Protein 1JKO (pdb70)

Sequence (46 aa):
GRPRAINKHEQEQISRLLEKGHPRQQLAIIFGIGVSTLYRYFPASS

Organism: Salmonella typhimurium (strain LT2 / SGSC1412 / ATCC 700720) (NCBI:txid99287)

Solvent-accessible surface area: 3264 Å² total; per-residue (Å²): 131,226,112,177,66,7,108,103,53,13,27,42,118,0,51,44,53,31,72,78,64,76,89,44,56,16,10,3,145,144,81,63,22,42,61,86,24,0,101,160,66,22,62,89,114,111

Radius of gyration: 9.97 Å; Cα contacts (8 Å, |Δi|>4): 21; chains: 1; bounding box: 27×21×22 Å

Secondary structure (DSSP, 8-state):
----SS-TTHHHHHHHHHHTT--HHHHHHTTS--HHHHHHHS-TT-

CATH classification: 1.10.10.60

Structure (mmCIF, N/CA/C/O backbone):
data_1JKO
#
_entry.id   1JKO
#
_cell.length_a   85.612
_cell.length_b   81.996
_cell.length_c   43.734
_cell.angle_alpha   90.00
_cell.angle_beta   90.00
_cell.angle_gamma   90.00
#
_symmetry.space_group_name_H-M   'C 2 2 21'
#
loop_
_entity.id
_entity.type
_entity.pdbx_description
1 polymer "5'-D(*TP*GP*TP*TP*TP*TP*TP*GP*GP*TP*AP*AP*GP*A)-3'"
2 polymer "5'-D(*AP*TP*CP*TP*TP*AP*CP*CP*AP*AP*AP*AP*AP*C)-3'"
3 polymer 'DNA-INVERTASE HIN'
4 non-polymer 2-AMINO-2-HYDROXYMETHYL-PROPANE-1,3-DIOL
5 water water
#
loop_
_atom_site.group_PDB
_atom_site.id
_atom_site.type_symbol
_atom_site.label_atom_id
_atom_site.label_alt_id
_atom_site.label_comp_id
_atom_site.label_asym_id
_atom_site.label_entity_id
_atom_site.label_seq_id
_atom_site.pdbx_PDB_ins_code
_atom_site.Cartn_x
_atom_site.Cartn_y
_atom_site.Cartn_z
_atom_site.occupancy
_atom_site.B_iso_or_equiv
_atom_site.auth_seq_id
_atom_site.auth_comp_id
_atom_site.auth_asym_id
_atom_site.auth_atom_id
_atom_site.pdbx_PDB_model_num
ATOM 569 N N . GLY C 3 1 ? 6.980 14.113 12.796 1.00 72.69 139 GLY C N 1
ATOM 570 C CA . GLY C 3 1 ? 7.123 15.289 11.883 1.00 72.42 139 GLY C CA 1
ATOM 571 C C . GLY C 3 1 ? 7.855 14.849 10.635 1.00 75.65 139 GLY C C 1
ATOM 572 O O . GLY C 3 1 ? 7.243 14.402 9.658 1.00 75.01 139 GLY C O 1
ATOM 573 N N . ARG C 3 2 ? 9.179 14.966 10.659 1.00 79.08 140 ARG C N 1
ATOM 574 C CA . ARG C 3 2 ? 9.961 14.545 9.508 1.00 76.15 140 ARG C CA 1
ATOM 575 C C . ARG C 3 2 ? 10.213 13.057 9.615 1.00 73.06 140 ARG C C 1
ATOM 576 O O . ARG C 3 2 ? 10.637 12.540 10.657 1.00 72.47 140 ARG C O 1
ATOM 584 N N . PRO C 3 3 ? 9.927 12.342 8.531 1.00 67.24 141 PRO C N 1
ATOM 585 C CA . PRO C 3 3 ? 10.130 10.906 8.518 1.00 65.30 141 PRO C CA 1
ATOM 586 C C . PRO C 3 3 ? 11.621 10.665 8.634 1.00 66.31 141 PRO C C 1
ATOM 587 O O . PRO C 3 3 ? 12.413 11.477 8.149 1.00 67.54 141 PRO C O 1
ATOM 591 N N . ARG C 3 4 ? 11.995 9.581 9.309 1.00 69.66 142 ARG C N 1
ATOM 592 C CA . ARG C 3 4 ? 13.393 9.218 9.471 1.00 69.58 142 ARG C CA 1
ATOM 593 C C . ARG C 3 4 ? 13.958 8.865 8.111 1.00 73.72 142 ARG C C 1
ATOM 594 O O . ARG C 3 4 ? 13.230 8.841 7.111 1.00 73.99 142 ARG C O 1
ATOM 602 N N . ALA C 3 5 ? 15.258 8.599 8.074 1.00 73.54 143 ALA C N 1
ATOM 603 C CA . ALA C 3 5 ? 15.897 8.231 6.827 1.00 79.02 143 ALA C CA 1
ATOM 604 C C . ALA C 3 5 ? 16.219 6.743 6.863 1.00 80.72 143 ALA C C 1
ATOM 605 O O . ALA C 3 5 ? 16.369 6.113 5.821 1.00 82.18 143 ALA C O 1
ATOM 607 N N . ILE C 3 6 ? 16.307 6.187 8.068 1.00 81.73 144 ILE C N 1
ATOM 608 C CA . ILE C 3 6 ? 16.601 4.764 8.245 1.00 82.79 144 ILE C CA 1
ATOM 609 C C . ILE C 3 6 ? 15.723 4.091 9.314 1.00 87.72 144 ILE C C 1
ATOM 610 O O . ILE C 3 6 ? 15.826 4.381 10.507 1.00 92.00 144 ILE C O 1
ATOM 615 N N . ASN C 3 7 ? 14.866 3.180 8.874 1.00 86.71 145 ASN C N 1
ATOM 616 C CA . ASN C 3 7 ? 13.963 2.451 9.767 1.00 89.57 145 ASN C CA 1
ATOM 617 C C . ASN C 3 7 ? 14.670 1.357 10.579 1.00 91.72 145 ASN C C 1
ATOM 618 O O . ASN C 3 7 ? 15.772 0.930 10.229 1.00 95.94 145 ASN C O 1
ATOM 623 N N . LYS C 3 8 ? 14.022 0.897 11.650 1.00 90.41 146 LYS C N 1
ATOM 624 C CA . LYS C 3 8 ? 14.597 -0.126 12.532 1.00 88.09 146 LYS C CA 1
ATOM 625 C C . LYS C 3 8 ? 15.190 -1.331 11.813 1.00 85.25 146 LYS C C 1
ATOM 626 O O . LYS C 3 8 ? 16.020 -2.049 12.386 1.00 83.53 146 LYS C O 1
ATOM 628 N N . HIS C 3 9 ? 14.773 -1.554 10.566 1.00 82.02 147 HIS C N 1
ATOM 629 C CA . HIS C 3 9 ? 15.275 -2.688 9.787 1.00 82.53 147 HIS C CA 1
ATOM 630 C C . HIS C 3 9 ? 16.729 -2.459 9.401 1.00 83.52 147 HIS C C 1
ATOM 631 O O . HIS C 3 9 ? 17.572 -3.347 9.560 1.00 79.49 147 HIS C O 1
ATOM 632 N N . GLU C 3 10 ? 17.003 -1.260 8.889 1.00 87.83 148 GLU C N 1
ATOM 633 C CA . GLU C 3 10 ? 18.346 -0.860 8.475 1.00 88.60 148 GLU C CA 1
ATOM 634 C C . GLU C 3 10 ? 19.175 -0.664 9.727 1.00 85.99 148 GLU C C 1
ATOM 635 O O . GLU C 3 10 ? 20.355 -0.998 9.769 1.00 86.05 148 GLU C O 1
ATOM 637 N N . GLN C 3 11 ? 18.550 -0.114 10.756 1.00 84.51 149 GLN C N 1
ATOM 638 C CA . GLN C 3 11 ? 19.264 0.103 11.996 1.00 85.80 149 GLN C CA 1
ATOM 639 C C . GLN C 3 11 ? 19.934 -1.201 12.402 1.00 86.61 149 GLN C C 1
ATOM 640 O O . GLN C 3 11 ? 20.832 -1.211 13.235 1.00 91.68 149 GLN C O 1
ATOM 641 N N . GLU C 3 12 ? 19.495 -2.300 11.794 1.00 88.46 150 GLU C N 1
ATOM 642 C CA . GLU C 3 12 ? 20.072 -3.613 12.062 1.00 87.01 150 GLU C CA 1
ATOM 643 C C . GLU C 3 12 ? 20.943 -4.065 10.893 1.00 78.06 150 GLU C C 1
ATOM 644 O O . GLU C 3 12 ? 22.057 -4.527 11.101 1.00 74.62 150 GLU C O 1
ATOM 645 N N . GLN C 3 13 ? 20.445 -3.929 9.670 1.00 73.39 151 GLN C N 1
ATOM 646 C CA . GLN C 3 13 ? 21.222 -4.307 8.492 1.00 76.13 151 GLN C CA 1
ATOM 647 C C . GLN C 3 13 ? 22.505 -3.470 8.386 1.00 81.07 151 GLN C C 1
ATOM 648 O O . GLN C 3 13 ? 23.595 -3.997 8.141 1.00 80.76 151 GLN C O 1
ATOM 654 N N . ILE C 3 14 ? 22.363 -2.158 8.558 1.00 86.57 152 ILE C N 1
ATOM 655 C CA . ILE C 3 14 ? 23.493 -1.243 8.504 1.00 83.77 152 ILE C CA 1
ATOM 656 C C . ILE C 3 14 ? 24.420 -1.524 9.677 1.00 85.02 152 ILE C C 1
ATOM 657 O O . ILE C 3 14 ? 25.639 -1.596 9.520 1.00 92.06 152 ILE C O 1
ATOM 662 N N . SER C 3 15 ? 23.841 -1.679 10.858 1.00 79.04 153 SER C N 1
ATOM 663 C CA . SER C 3 15 ? 24.651 -1.959 12.025 1.00 82.40 153 SER C CA 1
ATOM 664 C C . SER C 3 15 ? 25.534 -3.163 11.714 1.00 86.13 153 SER C C 1
ATOM 665 O O . SER C 3 15 ? 26.729 -3.175 12.035 1.00 88.50 153 SER C O 1
ATOM 668 N N . ARG C 3 16 ? 24.939 -4.169 11.076 1.00 86.00 154 ARG C N 1
ATOM 669 C CA . ARG C 3 16 ? 25.659 -5.383 10.714 1.00 85.28 154 ARG C CA 1
ATOM 670 C C . ARG C 3 16 ? 26.771 -4.988 9.753 1.00 81.30 154 ARG C C 1
ATOM 671 O O . ARG C 3 16 ? 27.937 -5.309 9.966 1.00 83.37 154 ARG C O 1
ATOM 672 N N . LEU C 3 17 ? 26.405 -4.280 8.695 1.00 73.05 155 LEU C N 1
ATOM 673 C CA . LEU C 3 17 ? 27.384 -3.836 7.723 1.00 68.72 155 LEU C CA 1
ATOM 674 C C . LEU C 3 17 ? 28.577 -3.197 8.402 1.00 68.02 155 LEU C C 1
ATOM 675 O O . LEU C 3 17 ? 29.712 -3.550 8.116 1.00 68.14 155 LEU C O 1
ATOM 680 N N . LEU C 3 18 ? 28.318 -2.247 9.297 1.00 74.18 156 LEU C N 1
ATOM 681 C CA . LEU C 3 18 ? 29.392 -1.554 10.016 1.00 83.15 156 LEU C CA 1
ATOM 682 C C . LEU C 3 18 ? 30.165 -2.510 10.933 1.00 89.36 156 LEU C C 1
ATOM 683 O O . LEU C 3 18 ? 31.362 -2.330 11.158 1.00 89.49 156 LEU C O 1
ATOM 688 N N . GLU C 3 19 ? 29.471 -3.516 11.463 1.00 95.15 157 GLU C N 1
ATOM 689 C CA . GLU C 3 19 ? 30.082 -4.496 12.360 1.00 100.81 157 GLU C CA 1
ATOM 690 C C . GLU C 3 19 ? 31.059 -5.377 11.572 1.00 102.40 157 GLU C C 1
ATOM 691 O O . GLU C 3 19 ? 31.945 -6.013 12.147 1.00 105.93 157 GLU C O 1
ATOM 692 N N . LYS C 3 20 ? 30.881 -5.404 10.251 1.00 99.76 158 LYS C N 1
ATOM 693 C CA . LYS C 3 20 ? 31.740 -6.160 9.342 1.00 92.52 158 LYS C CA 1
ATOM 694 C C . LYS C 3 20 ? 32.822 -5.208 8.837 1.00 90.87 158 LYS C C 1
ATOM 695 O O . LYS C 3 20 ? 33.511 -5.488 7.856 1.00 88.63 158 LYS C O 1
ATOM 697 N N . GLY C 3 21 ? 32.953 -4.071 9.511 1.00 88.68 159 GLY C N 1
ATOM 698 C CA . GLY C 3 21 ? 33.936 -3.085 9.116 1.00 82.26 159 GLY C CA 1
ATOM 699 C C . GLY C 3 21 ? 33.522 -2.397 7.833 1.00 78.71 159 GLY C C 1
ATOM 700 O O . GLY C 3 21 ? 34.109 -2.608 6.776 1.00 75.33 159 GLY C O 1
ATOM 701 N N . HIS C 3 22 ? 32.482 -1.585 7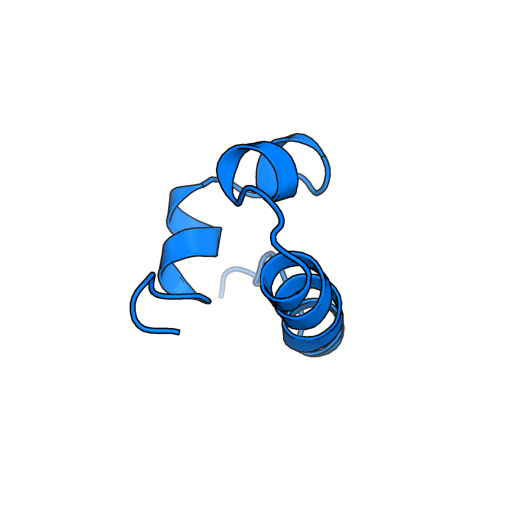.911 1.00 78.51 160 HIS C N 1
ATOM 702 C CA . HIS C 3 22 ? 32.031 -0.863 6.736 1.00 80.99 160 HIS C CA 1
ATOM 703 C C . HIS C 3 22 ? 32.143 0.624 7.015 1.00 83.93 160 HIS C C 1
ATOM 704 O O . HIS C 3 22 ? 31.830 1.084 8.117 1.00 89.04 160 HIS C O 1
ATOM 711 N N . PRO C 3 23 ? 32.628 1.391 6.027 1.00 80.33 161 PRO C N 1
ATOM 712 C CA . PRO C 3 23 ? 32.800 2.840 6.146 1.00 76.38 161 PRO C CA 1
ATOM 713 C C . PRO C 3 23 ? 31.498 3.622 6.108 1.00 71.33 161 PRO C C 1
ATOM 714 O O . PRO C 3 23 ? 30.782 3.610 5.099 1.00 70.91 161 PRO C O 1
ATOM 718 N N . ARG C 3 24 ? 31.205 4.308 7.208 1.00 65.74 162 ARG C N 1
ATOM 719 C CA . ARG C 3 24 ? 29.997 5.105 7.293 1.00 67.14 162 ARG C CA 1
ATOM 720 C C . ARG C 3 24 ? 29.918 6.063 6.112 1.00 71.73 162 ARG C C 1
ATOM 721 O O . ARG C 3 24 ? 28.866 6.235 5.496 1.00 71.95 162 ARG C O 1
ATOM 729 N N . GLN C 3 25 ? 31.046 6.674 5.789 1.00 71.67 163 GLN C N 1
ATOM 730 C CA . GLN C 3 25 ? 31.103 7.616 4.685 1.00 76.39 163 GLN C CA 1
ATOM 731 C C . GLN C 3 25 ? 30.633 6.993 3.367 1.00 74.43 163 GLN C C 1
ATOM 732 O O . GLN C 3 25 ? 30.095 7.672 2.498 1.00 71.90 163 GLN C O 1
ATOM 734 N N . GLN C 3 26 ? 30.829 5.691 3.222 1.00 77.70 164 GLN C N 1
ATOM 735 C CA . GLN C 3 26 ? 30.439 5.005 1.994 1.00 79.95 164 GLN C CA 1
ATOM 736 C C . GLN C 3 26 ? 29.052 4.453 2.208 1.00 76.66 164 GLN C C 1
ATOM 737 O O . GLN C 3 26 ? 28.205 4.454 1.301 1.00 68.66 164 GLN C O 1
ATOM 738 N N . LEU C 3 27 ? 28.844 3.989 3.438 1.00 76.10 165 LEU C N 1
ATOM 739 C CA . LEU C 3 27 ? 27.577 3.419 3.852 1.00 79.38 165 LEU C CA 1
ATOM 740 C C . LEU C 3 27 ? 26.490 4.471 3.730 1.00 84.70 165 LEU C C 1
ATOM 741 O O . LEU C 3 27 ? 25.310 4.168 3.871 1.00 89.80 165 LEU C O 1
ATOM 746 N N . ALA C 3 28 ? 26.900 5.706 3.455 1.00 84.80 166 ALA C N 1
ATOM 747 C CA . ALA C 3 28 ? 25.972 6.819 3.315 1.00 78.81 166 ALA C CA 1
ATOM 748 C C . ALA C 3 28 ? 25.759 7.171 1.852 1.00 79.19 166 ALA C C 1
ATOM 749 O O . ALA C 3 28 ? 24.625 7.271 1.401 1.00 83.96 166 ALA C O 1
ATOM 751 N N . ILE C 3 29 ? 26.845 7.373 1.115 1.00 80.26 167 ILE C N 1
ATOM 752 C CA . ILE C 3 29 ? 26.735 7.707 -0.299 1.00 84.04 167 ILE C CA 1
ATOM 753 C C . ILE C 3 29 ? 25.680 6.794 -0.902 1.00 86.13 167 ILE C C 1
ATOM 754 O O . ILE C 3 29 ? 24.640 7.239 -1.387 1.00 82.13 167 ILE C O 1
ATOM 759 N N . ILE C 3 30 ? 25.975 5.501 -0.832 1.00 89.92 168 ILE C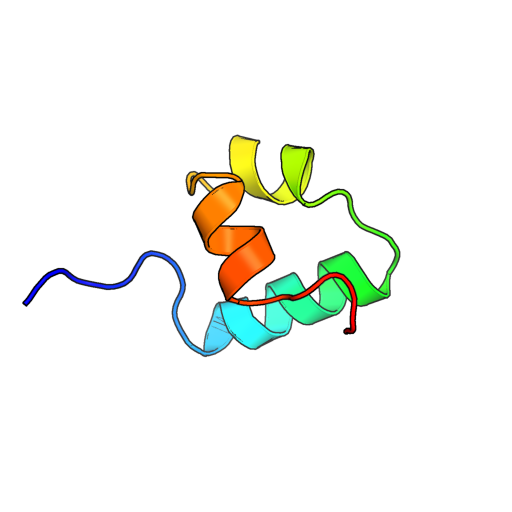 N 1
ATOM 760 C CA . ILE C 3 30 ? 25.132 4.442 -1.368 1.00 89.42 168 ILE C CA 1
ATOM 761 C C . ILE C 3 30 ? 23.683 4.489 -0.892 1.00 87.82 168 ILE C C 1
ATOM 762 O O . ILE C 3 30 ? 22.762 4.657 -1.700 1.00 88.04 168 ILE C O 1
ATOM 767 N N . PHE C 3 31 ? 23.477 4.329 0.411 1.00 82.83 169 PHE C N 1
ATOM 768 C CA . PHE C 3 31 ? 22.131 4.371 0.955 1.00 83.07 169 PHE C CA 1
ATOM 769 C C . PHE C 3 31 ? 21.388 5.619 0.495 1.00 87.64 169 PHE C C 1
ATOM 770 O O . PHE C 3 31 ? 20.353 5.531 -0.175 1.00 92.38 169 PHE C O 1
ATOM 778 N N . GLY C 3 32 ? 21.923 6.782 0.850 1.00 87.10 170 GLY C N 1
ATOM 779 C CA . GLY C 3 32 ? 21.300 8.033 0.453 1.00 81.90 170 GLY C CA 1
ATOM 780 C C . GLY C 3 32 ? 21.332 9.068 1.560 1.00 75.40 170 GLY C C 1
ATOM 781 O O . GLY C 3 32 ? 21.189 10.254 1.308 1.00 71.71 170 GLY C O 1
ATOM 782 N N . ILE C 3 33 ? 21.532 8.605 2.788 1.00 72.74 171 ILE C N 1
ATOM 783 C CA . ILE C 3 33 ? 21.575 9.482 3.943 1.00 69.60 171 ILE C CA 1
ATOM 784 C C . ILE C 3 33 ? 22.954 10.134 4.124 1.00 73.87 171 ILE C C 1
ATOM 785 O O . ILE C 3 33 ? 23.963 9.668 3.582 1.00 73.94 171 ILE C O 1
ATOM 790 N N . GLY C 3 34 ? 22.980 11.225 4.886 1.00 72.93 172 GLY C N 1
ATOM 791 C CA . GLY C 3 34 ? 24.218 11.940 5.133 1.00 66.20 172 GLY C CA 1
ATOM 792 C C . GLY C 3 34 ? 25.034 11.298 6.231 1.00 57.93 172 GLY C C 1
ATOM 793 O O . GLY C 3 34 ? 24.492 10.588 7.088 1.00 56.27 172 GLY C O 1
ATOM 794 N N . VAL C 3 35 ? 26.338 11.561 6.205 1.00 50.19 173 VAL C N 1
ATOM 795 C CA . VAL C 3 35 ? 27.274 11.007 7.179 1.00 41.46 173 VAL C CA 1
ATOM 796 C C . VAL C 3 35 ? 26.926 11.372 8.625 1.00 42.23 173 VAL C C 1
ATOM 797 O O . VAL C 3 35 ? 27.079 10.542 9.526 1.00 44.69 173 VAL C O 1
ATOM 801 N N . SER C 3 36 ? 26.456 12.592 8.872 1.00 38.41 174 SER C N 1
ATOM 802 C CA . SER C 3 36 ? 26.138 12.947 10.263 1.00 40.91 174 SER C CA 1
ATOM 803 C C . SER C 3 36 ? 25.022 12.106 10.824 1.00 45.40 174 SER C C 1
ATOM 804 O O . SER C 3 36 ? 25.027 11.780 12.017 1.00 48.94 174 SER C O 1
ATOM 807 N N . THR C 3 37 ? 24.049 11.781 9.970 1.00 49.69 175 THR C N 1
ATOM 808 C CA . THR C 3 37 ? 22.913 10.977 10.396 1.00 52.33 175 THR C CA 1
ATOM 809 C C . THR C 3 37 ? 23.496 9.662 10.853 1.00 55.31 175 THR C C 1
ATOM 810 O O . THR C 3 37 ? 23.318 9.277 12.007 1.00 57.04 175 THR C O 1
ATOM 814 N N . LEU C 3 38 ? 24.239 8.999 9.966 1.00 59.27 176 LEU C N 1
ATOM 815 C CA . LEU C 3 38 ? 24.877 7.714 10.318 1.00 57.81 176 LEU C CA 1
ATOM 816 C C . LEU C 3 38 ? 25.710 7.747 11.608 1.00 59.90 176 LEU C C 1
ATOM 817 O O . LEU C 3 38 ? 25.527 6.892 12.469 1.00 70.00 176 LEU C O 1
ATOM 822 N N . TYR C 3 39 ? 26.611 8.709 11.774 1.00 55.21 177 TYR C N 1
ATOM 823 C CA . TYR C 3 39 ? 27.396 8.738 13.022 1.00 50.79 177 TYR C CA 1
ATOM 824 C C . TYR C 3 39 ? 26.496 8.929 14.238 1.00 49.76 177 TYR C C 1
ATOM 825 O O . TYR C 3 39 ? 26.830 8.518 15.345 1.00 52.59 177 TYR C O 1
ATOM 834 N N . ARG C 3 40 ? 25.352 9.569 14.022 1.00 55.09 178 ARG C N 1
ATOM 835 C CA . ARG C 3 40 ? 24.395 9.843 15.096 1.00 61.49 178 ARG C CA 1
ATOM 836 C C . ARG C 3 40 ? 23.731 8.539 15.558 1.00 66.61 178 ARG C C 1
ATOM 837 O O . ARG C 3 40 ? 23.598 8.296 16.758 1.00 70.27 178 ARG C O 1
ATOM 845 N N . TYR C 3 41 ? 23.324 7.702 14.606 1.00 70.02 179 TYR C N 1
ATOM 846 C CA . TYR C 3 41 ? 22.719 6.412 14.930 1.00 71.06 179 TYR C CA 1
ATOM 847 C C . TYR C 3 41 ? 23.803 5.397 15.386 1.00 69.99 179 TYR C C 1
ATOM 848 O O . TYR C 3 41 ? 23.562 4.554 16.246 1.00 70.72 179 TYR C O 1
ATOM 857 N N . PHE C 3 42 ? 25.001 5.494 14.818 1.00 68.25 180 PHE C N 1
ATOM 858 C CA . PHE C 3 42 ? 26.064 4.573 15.171 1.00 64.83 180 PHE C CA 1
ATOM 859 C C . PHE C 3 42 ? 27.344 5.233 15.656 1.00 63.50 180 PHE C C 1
ATOM 860 O O . PHE C 3 42 ? 28.3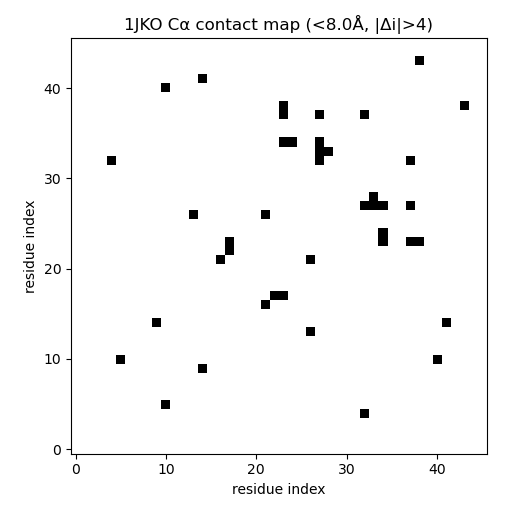42 5.285 14.936 1.00 58.12 180 PHE C O 1
ATOM 868 N N . PRO C 3 43 ? 27.333 5.731 16.902 1.00 61.85 181 PRO C N 1
ATOM 869 C CA . PRO C 3 43 ? 28.514 6.383 17.460 1.00 64.86 181 PRO C CA 1
ATOM 870 C C . PRO C 3 43 ? 29.744 5.530 17.191 1.00 76.44 181 PRO C C 1
ATOM 871 O O . PRO C 3 43 ? 29.636 4.309 17.031 1.00 73.71 181 PRO C O 1
ATOM 875 N N . ALA C 3 44 ? 30.910 6.169 17.131 1.00 83.01 182 ALA C N 1
ATOM 876 C CA . ALA C 3 44 ? 32.150 5.436 16.898 1.00 85.32 182 AL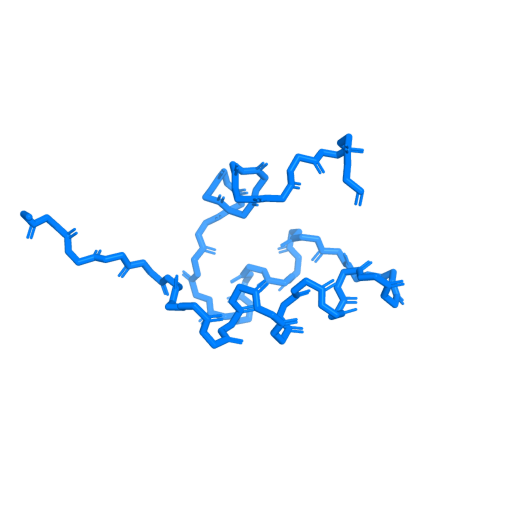A C CA 1
ATOM 877 C C . ALA C 3 44 ? 32.436 4.690 18.187 1.00 85.97 182 ALA C C 1
ATOM 878 O O . ALA C 3 44 ? 33.395 3.926 18.288 1.00 91.57 182 ALA C O 1
ATOM 880 N N . SER C 3 45 ? 31.589 4.937 19.177 1.00 84.95 183 SER C N 1
ATOM 881 C CA . SER C 3 45 ? 31.692 4.274 20.467 1.00 88.52 183 SER C CA 1
ATOM 882 C C . SER C 3 45 ? 30.715 3.098 20.416 1.00 90.88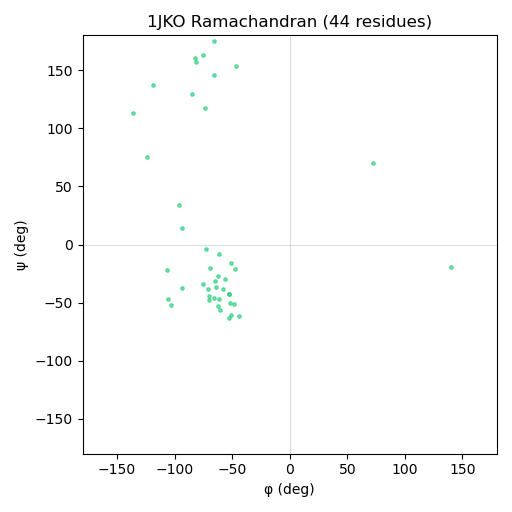 183 SER C C 1
ATOM 883 O O . SER C 3 45 ? 30.098 2.749 21.428 1.00 91.00 183 SER C O 1
ATOM 886 N N . SER C 3 46 ? 30.578 2.508 19.223 1.00 91.31 184 SER C N 1
ATOM 887 C CA . SER C 3 46 ? 29.683 1.371 18.980 1.00 89.86 184 SER C CA 1
ATOM 888 C C . SER C 3 46 ? 30.437 0.163 18.407 1.00 85.83 184 SER C C 1
ATOM 889 O O . SER C 3 46 ? 30.186 -0.187 17.225 1.00 81.68 184 SER C O 1
#

Nearest PDB structures (foldseek):
  1ijw-assembly1_C  TM=9.882E-01  e=3.329E-06  unclassified
  1jkq-assembly1_C  TM=9.737E-01  e=1.145E-05  unclassified
  1hcr-assembly1_A  TM=9.256E-01  e=1.072E-05  unclassified
  8b4h-assembly1_D  TM=7.872E-01  e=1.134E+00  Geobacillus stearothermophilus
  2r0q-assembly1_F  TM=7.151E-01  e=1.292E+00  Staphylococcus aureus

B-factor: mean 64.15, std 17.02, range [30.72, 110.0]

Foldseek 3Di:
DDDQLDDPVCLPVVVVCVVVPDDLCVVCVVSPHDSVSVCVSPPPVD

InterPro domains:
  IPR006118 Recombinase, conserved site [PS00397] (6-14)
  IPR006118 Recombinase, conserved site [PS00398] (56-68)
  IPR006119 Resolvase, N-terminal catalytic domain [PF00239] (4-136)
  IPR006119 Resolv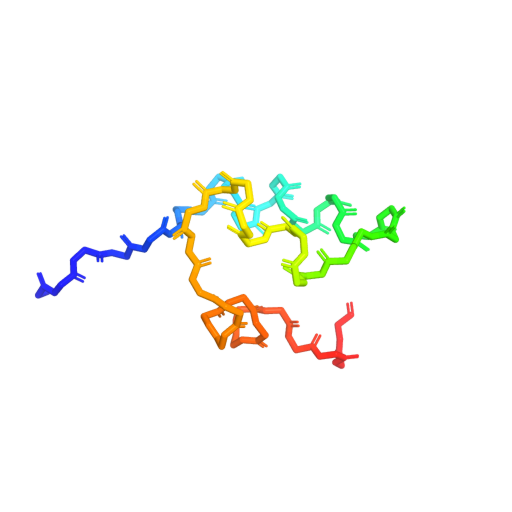ase, N-terminal catalytic domain [PS51736] (2-135)
  IPR006119 Resolvase, N-terminal catalytic domain [SM00857] (3-137)
  IPR006120 Resolvase, 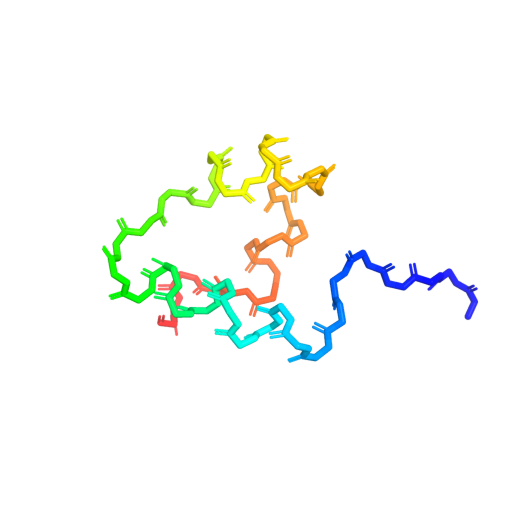HTH domain [PF02796] (139-182)
  IPR009057 Homedomain-like superfamily [SSF46689] (139-189)
  IPR036162 Resolvase-like, N-terminal catalytic domain superfamily [G3DSA:3.40.50.1390] (2-125)
  IPR036162 Resolvase-like, N-terminal catalytic domain 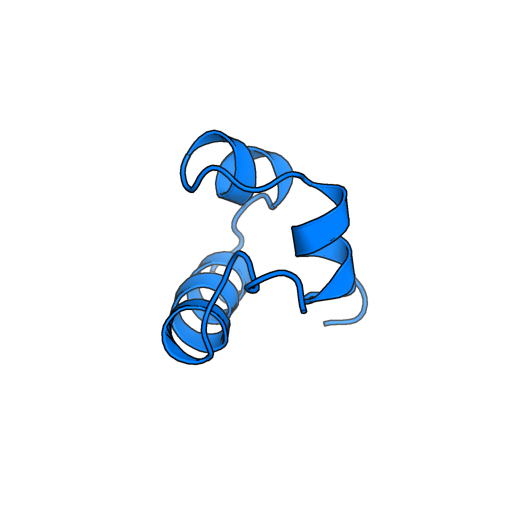superfamily [SSF53041] (1-136)
  IPR050639 Site-specific recombinase resolvase [PTHR30461] (2-156)